Protein AF-A0ABD4SIU2-F1 (afdb_monomer_lite)

Sequence (69 aa):
YTPRVKTVSNKNVAHDAQNIDVVVIYDADAQKAKVAYIDDKTGKTLKTDSLTGVTNAKSGYTTADSIKT

Structure (mmCIF, N/CA/C/O backbone):
data_AF-A0ABD4SIU2-F1
#
_entry.id   AF-A0ABD4SIU2-F1
#
loop_
_atom_site.group_PDB
_atom_site.id
_atom_site.type_symbol
_atom_site.label_atom_id
_atom_site.label_alt_id
_atom_site.label_comp_id
_atom_site.label_asym_id
_atom_site.label_entity_id
_atom_site.label_seq_id
_atom_site.pdbx_PDB_ins_code
_atom_site.Cartn_x
_atom_site.Cartn_y
_atom_site.Cartn_z
_atom_site.occupancy
_atom_site.B_iso_or_equiv
_atom_site.auth_seq_id
_atom_site.auth_comp_id
_atom_site.auth_asym_id
_atom_site.auth_atom_id
_atom_site.pdbx_PDB_model_num
ATOM 1 N N . TYR A 1 1 ? 2.387 2.153 -7.319 1.00 96.44 1 TYR A N 1
ATOM 2 C CA . TYR A 1 1 ? 3.102 1.174 -8.149 1.00 96.44 1 TYR A CA 1
ATOM 3 C C . TYR A 1 1 ? 4.496 1.691 -8.427 1.00 96.44 1 TYR A C 1
ATOM 5 O O . TYR A 1 1 ? 4.648 2.889 -8.648 1.00 96.44 1 TYR A O 1
ATOM 13 N N . THR A 1 2 ? 5.472 0.791 -8.512 1.00 96.94 2 THR A N 1
ATOM 14 C CA . THR A 1 2 ? 6.868 1.103 -8.825 1.00 96.94 2 THR A CA 1
ATOM 15 C C . THR A 1 2 ? 7.266 0.407 -10.128 1.00 96.94 2 THR A C 1
ATOM 17 O O . THR A 1 2 ? 7.057 -0.802 -10.254 1.00 96.94 2 THR A O 1
ATOM 20 N N . PRO A 1 3 ? 7.832 1.124 -11.116 1.00 96.81 3 PRO A N 1
ATOM 21 C CA . PRO A 1 3 ? 8.328 0.490 -12.331 1.00 96.81 3 PRO A CA 1
ATOM 22 C C . PRO A 1 3 ? 9.576 -0.346 -12.033 1.00 96.81 3 PRO A C 1
ATOM 24 O O . PRO A 1 3 ? 10.474 0.099 -11.313 1.00 96.81 3 PRO A O 1
ATOM 27 N N . ARG A 1 4 ? 9.683 -1.522 -12.658 1.00 95.38 4 ARG A N 1
ATOM 28 C CA . ARG A 1 4 ? 10.899 -2.355 -12.605 1.00 95.38 4 ARG A CA 1
ATOM 29 C C . ARG A 1 4 ? 12.090 -1.690 -13.284 1.00 95.38 4 ARG A C 1
ATOM 31 O O . ARG A 1 4 ? 13.229 -1.893 -12.878 1.00 95.38 4 ARG A O 1
ATOM 38 N N . VAL A 1 5 ? 11.819 -0.884 -14.308 1.00 93.75 5 VAL A N 1
ATOM 39 C CA . VAL A 1 5 ? 12.821 -0.124 -15.058 1.00 93.75 5 VAL A CA 1
ATOM 40 C C . VAL A 1 5 ? 12.556 1.360 -14.832 1.00 93.75 5 VAL A C 1
ATOM 42 O O . VAL A 1 5 ? 11.569 1.898 -15.321 1.00 93.75 5 VAL A O 1
ATOM 45 N N . LYS A 1 6 ? 13.425 2.020 -14.060 1.00 91.31 6 LYS A N 1
ATOM 46 C CA . LYS A 1 6 ? 13.291 3.453 -13.731 1.00 91.31 6 LYS A CA 1
ATOM 47 C C . LYS A 1 6 ? 13.818 4.374 -14.829 1.00 91.31 6 LYS A C 1
ATOM 49 O O . LYS A 1 6 ? 13.370 5.509 -14.939 1.00 91.31 6 LYS A O 1
ATOM 54 N N . THR A 1 7 ? 14.748 3.869 -15.633 1.00 92.88 7 THR A N 1
ATOM 55 C CA . THR A 1 7 ? 15.385 4.612 -16.715 1.00 92.88 7 THR A CA 1
ATOM 56 C C . THR A 1 7 ? 15.516 3.705 -17.922 1.00 92.88 7 THR A C 1
ATOM 58 O O . THR A 1 7 ? 16.028 2.592 -17.807 1.00 92.88 7 THR A O 1
ATOM 61 N N . VAL A 1 8 ? 15.091 4.197 -19.082 1.00 89.88 8 VAL A N 1
ATOM 62 C CA . VAL A 1 8 ? 15.422 3.589 -20.370 1.00 89.88 8 VAL A CA 1
ATOM 63 C C . VAL A 1 8 ? 16.694 4.257 -20.873 1.00 89.88 8 VAL A C 1
ATOM 65 O O . VAL A 1 8 ? 16.725 5.469 -21.062 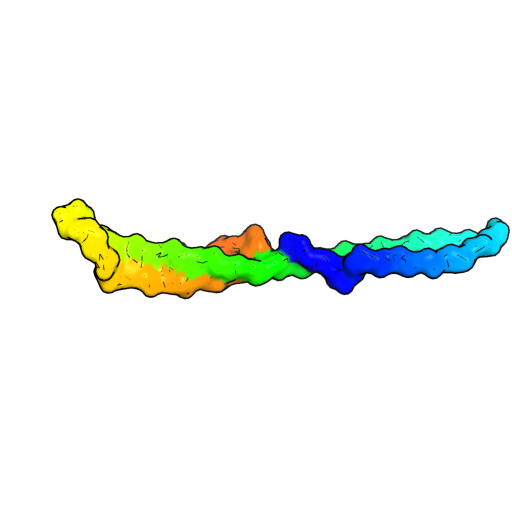1.00 89.88 8 VAL A O 1
ATOM 68 N N . SER A 1 9 ? 17.766 3.483 -21.020 1.00 90.50 9 SER A N 1
ATOM 69 C CA . SER A 1 9 ? 19.060 4.016 -21.447 1.00 90.50 9 SER A CA 1
ATOM 70 C C . SER A 1 9 ? 19.040 4.466 -22.905 1.00 90.50 9 SER A C 1
ATOM 72 O O . SER A 1 9 ? 18.400 3.836 -23.751 1.00 90.50 9 SER A O 1
ATOM 74 N N . ASN A 1 10 ? 19.816 5.510 -23.203 1.00 88.25 10 ASN A N 1
ATOM 75 C CA . ASN A 1 10 ? 20.034 5.968 -24.570 1.00 88.25 10 ASN A CA 1
ATOM 76 C C . ASN A 1 10 ? 20.620 4.841 -25.426 1.00 88.25 10 ASN A C 1
ATOM 78 O O . ASN A 1 10 ? 21.516 4.109 -25.000 1.00 88.25 10 ASN A O 1
ATOM 82 N N . LYS A 1 11 ? 20.128 4.744 -26.657 1.00 87.44 11 LYS A N 1
ATOM 83 C CA . LYS A 1 11 ? 20.635 3.834 -27.682 1.00 87.44 11 LYS A CA 1
ATOM 84 C C . LYS A 1 11 ? 21.195 4.671 -28.827 1.00 87.44 11 LYS A C 1
ATOM 86 O O . LYS A 1 11 ? 20.613 5.695 -29.171 1.00 87.44 11 LYS A O 1
ATOM 91 N N . ASN A 1 12 ? 22.321 4.251 -29.399 1.00 88.62 12 ASN A N 1
ATOM 92 C CA . ASN A 1 12 ? 22.857 4.885 -30.601 1.00 88.62 12 ASN A CA 1
ATOM 93 C C . ASN A 1 12 ? 22.019 4.457 -31.817 1.00 88.62 12 ASN A C 1
ATOM 95 O O . ASN A 1 12 ? 21.750 3.265 -31.964 1.00 88.62 12 ASN A O 1
ATOM 99 N N . VAL A 1 13 ? 21.605 5.405 -32.660 1.00 91.62 13 VAL A N 1
ATOM 100 C CA . VAL A 1 13 ? 20.686 5.162 -33.787 1.00 91.62 13 VAL A CA 1
ATOM 101 C C . VAL A 1 13 ? 21.375 5.534 -35.103 1.00 91.62 13 VAL A C 1
ATOM 103 O O . VAL A 1 13 ? 21.903 6.635 -35.234 1.00 91.62 13 VAL A O 1
ATOM 106 N N . ALA A 1 14 ? 21.373 4.609 -36.066 1.00 94.88 14 ALA A N 1
ATOM 107 C CA . ALA A 1 14 ? 21.864 4.796 -37.436 1.00 94.88 14 ALA A CA 1
ATOM 108 C C . ALA A 1 14 ? 20.697 4.970 -38.431 1.00 94.88 14 ALA A C 1
ATOM 110 O O . ALA A 1 14 ? 19.542 4.762 -38.065 1.00 94.88 14 ALA A O 1
ATOM 111 N N . HIS A 1 15 ? 20.983 5.340 -39.688 1.00 94.75 15 HIS A N 1
ATOM 112 C CA . HIS A 1 15 ? 19.951 5.653 -40.698 1.00 94.75 15 HIS A CA 1
ATOM 113 C C . HIS A 1 15 ? 19.013 4.480 -41.047 1.00 94.75 15 HIS A C 1
ATOM 115 O O . HIS A 1 15 ? 17.905 4.690 -41.527 1.00 94.75 15 HIS A O 1
ATOM 121 N N . ASP A 1 16 ? 19.471 3.259 -40.794 1.00 95.62 16 ASP A N 1
ATOM 122 C CA . ASP A 1 16 ? 18.837 1.972 -41.064 1.00 95.62 16 ASP A CA 1
ATOM 123 C C . ASP A 1 16 ? 18.473 1.231 -39.767 1.00 95.62 16 ASP A C 1
ATOM 125 O O . ASP A 1 16 ? 18.144 0.044 -39.783 1.00 95.62 16 ASP A O 1
ATOM 129 N N . ALA A 1 17 ? 18.546 1.918 -38.623 1.00 94.69 17 ALA A N 1
ATOM 130 C CA . ALA A 1 17 ? 18.193 1.323 -37.349 1.00 94.69 17 ALA A CA 1
ATOM 131 C C . ALA A 1 17 ? 16.713 0.921 -37.320 1.00 94.69 17 ALA A C 1
ATOM 133 O O . ALA A 1 1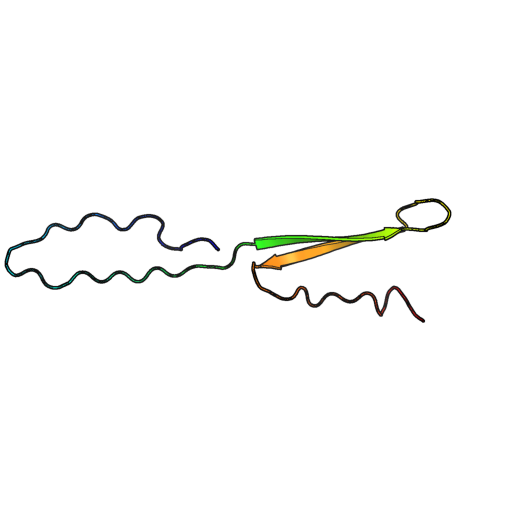7 ? 15.825 1.672 -37.723 1.00 94.69 17 ALA A O 1
ATOM 134 N N . GLN A 1 18 ? 16.459 -0.271 -36.782 1.00 93.88 18 GLN A N 1
ATOM 135 C CA . GLN A 1 18 ? 15.107 -0.733 -36.486 1.00 93.88 18 GLN A CA 1
ATOM 136 C C . GLN A 1 18 ? 14.511 0.033 -35.296 1.00 93.88 18 GLN A C 1
ATOM 138 O O . GLN A 1 18 ? 15.230 0.662 -34.513 1.00 93.88 18 GLN A O 1
ATOM 143 N N . ASN A 1 19 ? 13.191 -0.073 -35.134 1.00 94.25 19 ASN A N 1
ATOM 144 C CA . ASN A 1 19 ? 12.481 0.494 -33.992 1.00 94.25 19 ASN A CA 1
ATOM 145 C C . ASN A 1 19 ? 13.039 -0.033 -32.663 1.00 94.25 19 ASN A C 1
ATOM 147 O O . ASN A 1 19 ? 13.448 -1.189 -32.542 1.00 94.25 19 ASN A O 1
ATOM 151 N N . ILE A 1 20 ? 13.016 0.830 -31.649 1.00 92.00 20 ILE A N 1
ATOM 152 C CA . ILE A 1 20 ? 13.377 0.473 -30.280 1.00 92.00 20 ILE A CA 1
ATOM 153 C C . ILE A 1 20 ? 12.110 0.515 -29.440 1.00 92.00 20 ILE A C 1
ATOM 155 O O . ILE A 1 20 ? 11.656 1.586 -29.046 1.00 92.00 20 ILE A O 1
ATOM 159 N N . ASP A 1 21 ? 11.587 -0.663 -29.127 1.00 92.94 21 ASP A N 1
ATOM 160 C CA . ASP A 1 21 ? 10.451 -0.822 -28.229 1.00 92.94 21 ASP A CA 1
ATOM 161 C C . ASP A 1 21 ? 10.931 -1.236 -26.837 1.00 92.94 21 ASP A C 1
ATOM 163 O O . ASP A 1 21 ? 11.776 -2.123 -26.681 1.00 92.94 21 ASP A O 1
ATOM 167 N N . VAL A 1 22 ? 10.388 -0.592 -25.800 1.00 92.94 22 VAL A N 1
ATOM 168 C CA . VAL A 1 22 ? 10.709 -0.906 -24.404 1.00 92.94 22 VAL A CA 1
ATOM 169 C C . VAL A 1 22 ? 9.429 -1.096 -23.611 1.00 92.94 22 VAL A C 1
ATOM 171 O O . VAL A 1 22 ? 8.615 -0.186 -23.484 1.00 92.94 22 VAL A O 1
ATOM 174 N N . VAL A 1 23 ? 9.273 -2.287 -23.035 1.00 94.56 23 VAL A N 1
ATOM 175 C CA . VAL A 1 23 ? 8.148 -2.618 -22.159 1.00 94.56 23 VAL A CA 1
ATOM 176 C C . VAL A 1 23 ? 8.543 -2.351 -20.713 1.00 94.56 23 VAL A C 1
ATOM 178 O O . VAL A 1 23 ? 9.480 -2.958 -20.192 1.00 94.56 23 VAL A O 1
ATOM 181 N N . VAL A 1 24 ? 7.806 -1.462 -20.047 1.00 95.50 24 VAL A N 1
ATOM 182 C CA . VAL A 1 24 ? 7.990 -1.175 -18.621 1.00 95.50 24 VAL A CA 1
ATOM 183 C C . VAL A 1 24 ? 6.891 -1.863 -17.823 1.00 95.50 24 VAL A C 1
ATOM 185 O O . VAL A 1 24 ? 5.709 -1.558 -17.966 1.00 95.50 24 VAL A O 1
ATOM 188 N N . ILE A 1 25 ? 7.297 -2.793 -16.963 1.00 96.50 25 ILE A N 1
ATOM 189 C CA . ILE A 1 25 ? 6.403 -3.504 -16.046 1.00 96.50 25 ILE A CA 1
ATOM 190 C C . ILE A 1 25 ? 6.388 -2.771 -14.705 1.00 96.50 25 ILE A C 1
ATOM 192 O O . ILE A 1 25 ? 7.443 -2.388 -14.194 1.00 96.50 25 ILE A O 1
ATOM 196 N N . TYR A 1 26 ? 5.199 -2.608 -14.128 1.00 97.31 26 TYR A N 1
ATOM 197 C CA . TYR A 1 26 ? 4.990 -1.977 -12.828 1.00 97.31 26 TYR A CA 1
ATOM 198 C C . TYR A 1 26 ? 4.549 -3.008 -11.793 1.00 97.31 26 TYR A C 1
ATOM 200 O O . TYR A 1 26 ? 3.564 -3.713 -12.004 1.00 97.31 26 TYR A O 1
ATOM 208 N N . ASP A 1 27 ? 5.236 -3.041 -10.654 1.00 97.56 27 ASP A N 1
ATOM 209 C CA . ASP A 1 27 ? 4.824 -3.832 -9.498 1.00 97.56 27 ASP A CA 1
ATOM 210 C C . ASP A 1 27 ? 3.986 -2.973 -8.542 1.00 97.56 27 ASP A C 1
ATOM 212 O O . ASP A 1 27 ? 4.209 -1.767 -8.383 1.00 97.56 27 ASP A O 1
ATOM 216 N N . ALA A 1 28 ? 2.980 -3.584 -7.916 1.00 98.25 28 ALA A N 1
ATOM 217 C CA . ALA A 1 28 ? 2.184 -2.916 -6.895 1.00 98.25 28 ALA A CA 1
ATOM 218 C C . ALA A 1 28 ? 3.037 -2.673 -5.643 1.00 98.25 28 ALA A C 1
ATOM 220 O O . ALA A 1 28 ? 3.791 -3.547 -5.215 1.00 98.25 28 ALA A O 1
ATOM 221 N N . ASP A 1 29 ? 2.911 -1.492 -5.040 1.00 98.31 29 ASP A N 1
ATOM 222 C CA . ASP A 1 29 ? 3.742 -1.144 -3.888 1.00 98.31 29 ASP A CA 1
ATOM 223 C C . ASP A 1 29 ? 3.181 -1.779 -2.626 1.00 98.31 29 ASP A C 1
ATOM 225 O O . ASP A 1 29 ? 1.962 -1.823 -2.451 1.00 98.31 29 ASP A O 1
ATOM 229 N N . ALA A 1 30 ? 4.061 -2.184 -1.713 1.00 98.19 30 ALA A N 1
ATOM 230 C CA . ALA A 1 30 ? 3.657 -2.614 -0.383 1.00 98.19 30 ALA A CA 1
ATOM 231 C C . ALA A 1 30 ? 2.934 -1.476 0.360 1.00 98.19 30 ALA A C 1
ATOM 233 O O . ALA A 1 30 ? 3.414 -0.346 0.426 1.00 98.19 30 ALA A O 1
ATOM 234 N N . GLN A 1 31 ? 1.787 -1.798 0.947 1.00 98.56 31 GLN A N 1
ATOM 235 C CA . GLN A 1 31 ? 0.931 -0.899 1.714 1.00 98.56 31 GLN A CA 1
ATOM 236 C C . GLN A 1 31 ? 0.701 -1.458 3.118 1.00 98.56 31 GLN A C 1
ATOM 238 O O . GLN A 1 31 ? 0.770 -2.668 3.353 1.00 98.56 31 GLN A O 1
ATOM 243 N N . LYS A 1 32 ? 0.410 -0.560 4.060 1.00 98.19 32 LYS A N 1
ATOM 244 C CA . LYS A 1 32 ? 0.097 -0.892 5.454 1.00 98.19 32 LYS A CA 1
ATOM 245 C C . LYS A 1 32 ? -1.197 -0.198 5.865 1.00 98.19 32 LYS A C 1
ATOM 247 O O . LYS A 1 32 ? -1.420 0.948 5.490 1.00 98.19 32 LYS A O 1
ATOM 252 N N . ALA A 1 33 ? -2.007 -0.870 6.673 1.00 98.00 33 ALA A N 1
ATOM 253 C CA . ALA A 1 33 ? -3.210 -0.310 7.284 1.00 98.00 33 ALA A CA 1
ATOM 254 C C . ALA A 1 33 ? -3.344 -0.781 8.739 1.00 98.00 33 ALA A C 1
ATOM 256 O O . ALA A 1 33 ? -2.655 -1.707 9.172 1.00 98.00 33 ALA A O 1
ATOM 257 N N . LYS A 1 34 ? -4.219 -0.128 9.507 1.00 98.00 34 LYS A N 1
ATOM 258 C CA . LYS A 1 34 ? -4.522 -0.498 10.894 1.00 98.00 34 LYS A CA 1
ATOM 259 C C . LYS A 1 34 ? -6.025 -0.484 11.125 1.00 98.00 34 LYS A C 1
ATOM 261 O O . LYS A 1 34 ? -6.706 0.410 10.631 1.00 98.00 34 LYS A O 1
ATOM 266 N N . VAL A 1 35 ? -6.505 -1.437 11.916 1.00 97.94 35 VAL A N 1
ATOM 267 C CA . VAL A 1 35 ? -7.879 -1.468 12.429 1.00 97.94 35 VAL A CA 1
ATOM 268 C C . VAL A 1 35 ? -7.810 -1.398 13.945 1.00 97.94 35 VAL A C 1
ATOM 270 O O . VAL A 1 35 ? -7.261 -2.295 14.578 1.00 97.94 35 VAL A O 1
ATOM 273 N N . ALA A 1 36 ? -8.333 -0.319 14.523 1.00 97.62 36 ALA A N 1
ATOM 274 C CA . ALA A 1 36 ? -8.372 -0.115 15.965 1.00 97.62 36 ALA A CA 1
ATOM 275 C C . ALA A 1 36 ? -9.800 -0.315 16.483 1.00 97.62 36 ALA A C 1
ATOM 277 O O . ALA A 1 36 ? -10.740 0.287 15.971 1.00 97.62 36 ALA A O 1
ATOM 278 N N . TYR A 1 37 ? -9.941 -1.149 17.508 1.00 97.25 37 TYR A N 1
ATOM 279 C CA . TYR A 1 37 ? -11.197 -1.391 18.210 1.00 97.25 37 TYR A CA 1
ATOM 280 C C . TYR A 1 37 ? -11.223 -0.511 19.450 1.00 97.25 37 TYR A C 1
ATOM 282 O O . TYR A 1 37 ? -10.362 -0.657 20.323 1.00 97.25 37 TYR A O 1
ATOM 290 N N . ILE A 1 38 ? -12.178 0.411 19.506 1.00 97.62 38 ILE A N 1
ATOM 291 C CA . ILE A 1 38 ? -12.267 1.439 20.541 1.00 97.62 38 ILE A CA 1
ATOM 292 C C . ILE A 1 38 ? -13.545 1.224 21.349 1.00 97.62 38 ILE A C 1
ATOM 294 O O . ILE A 1 38 ? -14.612 1.027 20.773 1.00 97.62 38 ILE A O 1
ATOM 298 N N . ASP A 1 39 ? -13.426 1.262 22.673 1.00 97.25 39 ASP A N 1
ATOM 299 C CA . ASP A 1 39 ? -14.564 1.369 23.585 1.00 97.25 39 ASP A CA 1
ATOM 300 C C . ASP A 1 39 ? -15.135 2.793 23.507 1.00 97.25 39 ASP A C 1
ATOM 302 O O . ASP A 1 39 ? -14.418 3.765 23.751 1.00 97.25 39 ASP A O 1
ATOM 306 N N . ASP A 1 40 ? -16.409 2.930 23.147 1.00 97.31 40 ASP A N 1
ATOM 307 C CA . ASP A 1 40 ? -17.050 4.223 22.888 1.00 97.31 40 ASP A CA 1
ATOM 308 C C . ASP A 1 40 ? -17.358 5.031 24.160 1.00 97.31 40 ASP A C 1
ATOM 310 O O . ASP A 1 40 ? -17.454 6.256 24.100 1.00 97.31 40 ASP A O 1
ATOM 314 N N . LYS A 1 41 ? -17.459 4.376 25.322 1.00 98.25 41 LYS A N 1
ATOM 315 C CA . LYS A 1 41 ? -17.731 5.025 26.614 1.00 98.25 41 LYS A CA 1
ATOM 316 C C . LYS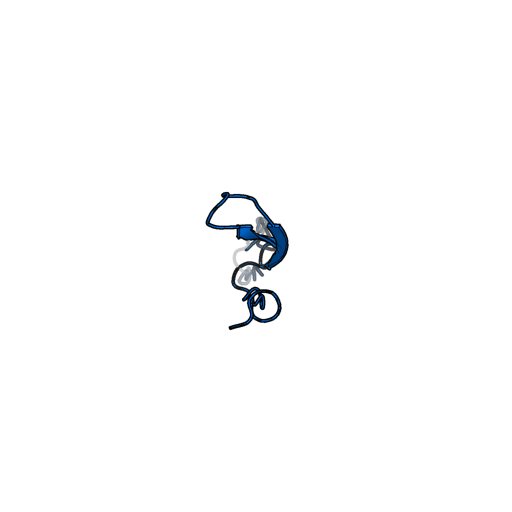 A 1 41 ? -16.479 5.636 27.221 1.00 98.25 41 LYS A C 1
ATOM 318 O O . LYS A 1 41 ? -16.536 6.698 27.834 1.00 98.25 41 LYS A O 1
ATOM 323 N N . THR A 1 42 ? -15.357 4.933 27.103 1.00 98.19 42 THR A N 1
ATOM 324 C CA . THR A 1 42 ? -14.090 5.291 27.758 1.00 98.19 42 THR A CA 1
ATOM 325 C C . THR A 1 42 ? -13.052 5.851 26.791 1.00 98.19 42 THR A C 1
ATOM 327 O O . THR A 1 42 ? -12.059 6.426 27.231 1.00 98.19 42 THR A O 1
ATOM 330 N N . GLY A 1 43 ? -13.237 5.661 25.481 1.00 97.69 43 GLY A N 1
ATOM 331 C CA . GLY A 1 43 ? -12.258 6.005 24.447 1.00 97.69 43 GLY A CA 1
ATOM 332 C C . GLY A 1 43 ? -11.035 5.080 24.420 1.00 97.69 43 GLY A C 1
ATOM 333 O O . GLY A 1 43 ? -10.077 5.331 23.686 1.00 97.69 43 GLY A O 1
ATOM 334 N N . LYS A 1 44 ? -11.023 4.008 25.221 1.00 98.19 44 LYS A N 1
ATOM 335 C CA . LYS A 1 44 ? -9.875 3.108 25.324 1.00 98.19 44 LYS A CA 1
ATOM 336 C C . LYS A 1 44 ? -9.749 2.244 24.071 1.00 98.19 44 LYS A C 1
ATOM 338 O O . LYS A 1 44 ? -10.705 1.605 23.638 1.00 98.19 44 LYS A O 1
ATOM 343 N N . THR A 1 45 ? -8.534 2.139 23.533 1.00 98.06 45 THR A N 1
ATOM 344 C CA . THR A 1 45 ? -8.221 1.124 22.517 1.00 98.06 45 THR A CA 1
ATOM 345 C C . THR A 1 45 ? -8.162 -0.257 23.163 1.00 98.06 45 THR A C 1
ATOM 347 O O . THR A 1 45 ? -7.334 -0.509 24.038 1.00 98.06 45 THR A O 1
ATOM 350 N N . LEU A 1 46 ? -9.039 -1.154 22.724 1.00 97.12 46 LEU A N 1
ATOM 351 C CA . LEU A 1 46 ? -9.134 -2.533 23.200 1.00 97.12 46 LEU A CA 1
ATOM 352 C C . LEU A 1 46 ? -8.202 -3.466 22.423 1.00 97.12 46 LEU A C 1
ATOM 354 O O . LEU A 1 46 ? -7.611 -4.379 22.994 1.00 97.12 46 LEU A O 1
ATOM 358 N N . LYS A 1 47 ? -8.066 -3.228 21.115 1.00 96.81 47 LYS A N 1
ATOM 359 C CA . LYS A 1 47 ? -7.257 -4.034 20.194 1.00 96.81 47 LYS A CA 1
ATOM 360 C C . LYS A 1 47 ? -6.819 -3.179 19.011 1.00 96.81 47 LYS A C 1
ATOM 362 O O . LYS A 1 47 ? -7.533 -2.268 18.599 1.00 96.81 47 LYS A O 1
ATOM 367 N N . THR A 1 48 ? -5.659 -3.480 18.441 1.00 97.94 48 THR A N 1
ATOM 368 C CA . THR A 1 48 ? -5.254 -2.953 17.135 1.00 97.94 48 THR A CA 1
ATOM 369 C C . THR A 1 48 ? -4.714 -4.088 16.285 1.00 97.94 48 THR A C 1
ATOM 371 O O . THR A 1 48 ? -3.737 -4.726 16.667 1.00 97.94 48 THR A O 1
ATOM 374 N N . ASP A 1 49 ? -5.311 -4.289 15.117 1.00 97.56 49 ASP A N 1
ATOM 375 C CA . ASP A 1 49 ? -4.813 -5.217 14.112 1.00 97.56 49 ASP A CA 1
ATOM 376 C C . ASP A 1 49 ? -4.025 -4.443 13.056 1.00 97.56 49 ASP A C 1
ATOM 378 O O . ASP A 1 49 ? -4.476 -3.416 12.541 1.00 97.56 49 ASP A O 1
ATOM 382 N N . SER A 1 50 ? -2.824 -4.927 12.745 1.00 98.06 50 SER A N 1
ATOM 383 C CA . SER A 1 50 ? -2.001 -4.385 11.663 1.00 98.06 50 SER A CA 1
ATOM 384 C C . SER A 1 50 ? -2.209 -5.214 10.408 1.00 98.06 50 SER A C 1
ATOM 386 O O . SER A 1 50 ? -2.106 -6.437 10.448 1.00 98.06 50 SER A O 1
ATOM 388 N N . LEU A 1 51 ? -2.471 -4.541 9.293 1.00 98.25 51 LEU A N 1
ATOM 389 C CA . LEU A 1 51 ? -2.698 -5.160 7.996 1.00 98.25 51 LEU A CA 1
ATOM 390 C C . LEU A 1 51 ? -1.587 -4.759 7.036 1.00 98.25 51 LEU A C 1
ATOM 392 O O . LEU A 1 51 ? -1.113 -3.619 7.040 1.00 98.25 51 LEU A O 1
ATOM 396 N N . THR A 1 52 ? -1.208 -5.694 6.179 1.00 98.25 52 THR A N 1
ATOM 397 C CA . THR A 1 52 ? -0.304 -5.462 5.057 1.00 98.25 52 THR A CA 1
ATOM 398 C C . THR A 1 52 ? -0.999 -5.867 3.765 1.00 98.25 52 THR A C 1
ATOM 400 O O . THR A 1 52 ? -1.897 -6.706 3.755 1.00 98.25 52 THR A O 1
ATOM 403 N N . GLY A 1 53 ? -0.614 -5.235 2.666 1.00 98.12 53 GLY A N 1
ATOM 404 C CA . GLY A 1 53 ? -1.155 -5.533 1.347 1.00 98.12 53 GLY A CA 1
ATOM 405 C C . GLY A 1 53 ? -0.348 -4.835 0.269 1.00 98.12 53 GLY A C 1
ATOM 406 O O . GLY A 1 53 ? 0.738 -4.324 0.535 1.00 98.12 53 GLY A O 1
ATOM 407 N N . VAL A 1 54 ? -0.888 -4.790 -0.941 1.00 98.38 54 VAL A N 1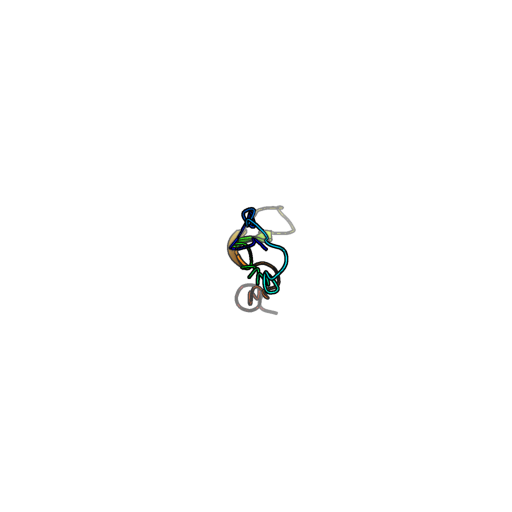
ATOM 408 C CA . VAL A 1 54 ? -0.306 -4.024 -2.045 1.00 98.38 54 VAL A CA 1
ATOM 409 C C . VAL A 1 54 ? -1.327 -3.045 -2.612 1.00 98.38 54 VAL A C 1
ATOM 411 O O . VAL A 1 54 ? -2.530 -3.201 -2.394 1.00 98.38 54 VAL A O 1
ATOM 414 N N . THR A 1 55 ? -0.862 -2.014 -3.320 1.00 97.62 55 THR A N 1
ATOM 415 C CA . THR A 1 55 ? -1.743 -1.045 -3.991 1.00 97.62 55 THR A CA 1
ATOM 416 C C . THR A 1 55 ? -2.803 -1.764 -4.837 1.00 97.62 55 THR A C 1
ATOM 418 O O . THR A 1 55 ? -2.489 -2.724 -5.536 1.00 97.62 55 THR A O 1
ATOM 421 N N . ASN A 1 56 ? -4.051 -1.286 -4.774 1.00 96.50 56 ASN A N 1
ATOM 422 C CA . ASN A 1 56 ? -5.229 -1.826 -5.470 1.00 96.50 56 ASN A CA 1
ATOM 423 C C . ASN A 1 56 ? -5.669 -3.253 -5.080 1.00 96.50 56 ASN A C 1
ATOM 425 O O . ASN A 1 56 ? -6.624 -3.764 -5.663 1.00 96.50 56 ASN A O 1
ATOM 429 N N . ALA A 1 57 ? -5.049 -3.891 -4.082 1.00 98.06 57 ALA A N 1
ATOM 430 C CA . ALA A 1 57 ? -5.552 -5.148 -3.533 1.00 98.06 57 ALA A CA 1
ATOM 431 C C . ALA A 1 57 ? -6.630 -4.902 -2.463 1.00 98.06 57 ALA A C 1
ATOM 433 O O . ALA A 1 57 ? -6.502 -4.016 -1.615 1.00 98.06 57 ALA A O 1
ATOM 434 N N . LYS A 1 58 ? -7.681 -5.733 -2.456 1.00 97.50 58 LYS A N 1
ATOM 435 C CA . LYS A 1 58 ? -8.633 -5.796 -1.337 1.00 97.50 58 LYS A CA 1
ATOM 436 C C . LYS A 1 58 ? -7.916 -6.383 -0.118 1.00 97.50 58 LYS A C 1
ATOM 438 O O . LYS A 1 58 ? -7.265 -7.414 -0.240 1.00 97.50 58 LYS A O 1
ATOM 443 N N . SER A 1 59 ? -8.076 -5.778 1.060 1.00 97.12 59 SER A N 1
ATOM 444 C CA . SER A 1 59 ? -7.419 -6.254 2.291 1.00 97.12 59 SER A CA 1
ATOM 445 C C . SER A 1 59 ? -7.878 -7.646 2.738 1.00 97.12 59 SER A C 1
ATOM 447 O O . SER A 1 59 ? -7.174 -8.305 3.494 1.00 97.12 59 SER A O 1
ATOM 449 N N . GLY A 1 60 ? -9.082 -8.069 2.337 1.00 96.38 60 GLY A N 1
ATOM 450 C CA . GLY A 1 60 ? -9.712 -9.313 2.795 1.00 96.38 60 GLY A CA 1
ATOM 451 C C . GLY A 1 60 ? -10.113 -9.309 4.276 1.00 96.38 60 GLY A C 1
ATOM 452 O O . GLY A 1 60 ? -10.701 -10.276 4.745 1.00 96.38 60 GLY A O 1
ATOM 453 N N . TYR A 1 61 ? -9.827 -8.227 5.003 1.00 96.56 61 TYR A N 1
ATOM 454 C CA . TYR A 1 61 ? -10.099 -8.117 6.428 1.00 96.56 61 TYR A CA 1
ATOM 455 C C . TYR A 1 61 ? -11.594 -7.924 6.701 1.00 96.56 61 TYR A C 1
ATOM 457 O O . TYR A 1 61 ? -12.274 -7.170 6.003 1.00 96.56 61 TYR A O 1
ATOM 465 N N . THR A 1 62 ? -12.087 -8.577 7.750 1.00 96.44 62 THR A N 1
ATOM 466 C CA . THR A 1 62 ? -13.457 -8.463 8.254 1.00 96.44 62 THR A CA 1
ATOM 467 C C . THR A 1 62 ? -13.437 -8.346 9.772 1.00 96.44 62 THR A C 1
ATOM 469 O O . THR A 1 62 ? -12.541 -8.865 10.434 1.00 96.44 62 THR A O 1
ATOM 472 N N . THR A 1 63 ? -14.439 -7.671 10.326 1.00 96.19 63 THR A N 1
ATOM 473 C CA . THR A 1 63 ? -14.642 -7.554 11.773 1.00 96.19 63 THR A CA 1
ATOM 474 C C . THR A 1 63 ? -15.566 -8.636 12.333 1.00 96.19 63 THR A C 1
ATOM 476 O O . THR A 1 63 ? -15.735 -8.681 13.545 1.00 96.19 63 THR A O 1
ATOM 479 N N . ALA A 1 64 ? -16.143 -9.510 11.498 1.00 94.31 64 ALA A N 1
ATOM 480 C CA . ALA A 1 64 ? -17.211 -10.442 11.889 1.00 94.31 64 ALA A CA 1
ATOM 481 C C . ALA A 1 64 ? -16.868 -11.338 13.098 1.00 94.31 64 ALA A C 1
ATOM 483 O O . ALA A 1 64 ? -17.715 -11.569 13.957 1.00 94.31 64 ALA A O 1
ATOM 484 N N . ASP A 1 65 ? -15.619 -11.797 13.214 1.00 89.50 65 ASP A N 1
ATOM 485 C CA . ASP A 1 65 ? -15.195 -12.624 14.354 1.00 89.50 65 ASP A CA 1
ATOM 486 C C . ASP A 1 65 ? -15.024 -11.816 15.648 1.00 89.50 65 ASP A C 1
ATOM 488 O O . ASP A 1 65 ? -15.173 -12.350 16.749 1.00 89.50 65 ASP A O 1
ATOM 492 N N . SER A 1 66 ? -14.685 -10.529 15.515 1.00 91.56 66 SER A N 1
ATOM 493 C CA . SER A 1 66 ? -14.388 -9.627 16.635 1.00 91.56 66 SER A CA 1
ATOM 494 C C . SER A 1 66 ? -15.606 -8.811 17.083 1.00 91.56 66 SER A C 1
ATOM 496 O O . SER A 1 66 ? -15.657 -8.384 18.231 1.00 91.56 66 SER A O 1
ATOM 498 N N . ILE A 1 67 ? -16.584 -8.600 16.199 1.00 90.69 67 ILE A N 1
ATOM 499 C CA . ILE A 1 67 ? -17.833 -7.879 16.454 1.00 90.69 67 ILE A CA 1
ATOM 500 C C . ILE A 1 67 ? -18.976 -8.797 16.032 1.00 90.69 67 ILE A C 1
ATOM 502 O O . ILE A 1 67 ? -19.311 -8.893 14.851 1.00 90.69 67 ILE A O 1
ATOM 506 N N . LYS A 1 68 ? -19.556 -9.484 17.015 1.00 81.06 68 LYS A N 1
ATOM 507 C CA . LYS A 1 68 ? -20.731 -10.337 16.827 1.00 81.06 68 LYS A CA 1
ATOM 508 C C . LYS A 1 68 ? -21.989 -9.511 17.095 1.00 81.06 68 LYS A C 1
ATOM 510 O O . LYS A 1 68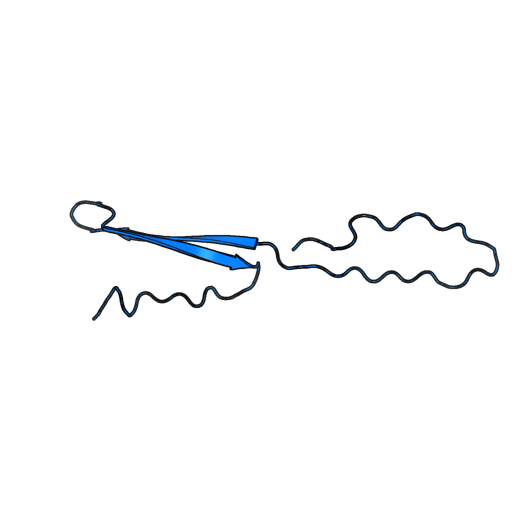 ? -22.010 -8.755 18.064 1.00 81.06 68 LYS A O 1
ATOM 515 N N . THR A 1 69 ? -22.984 -9.638 16.223 1.00 69.69 69 THR A N 1
ATOM 516 C CA . THR A 1 69 ? -24.339 -9.088 16.411 1.00 69.69 69 THR A CA 1
ATOM 517 C C . THR A 1 69 ? -25.106 -9.815 17.497 1.00 69.69 69 THR A C 1
ATOM 519 O O . THR A 1 69 ? -24.945 -11.056 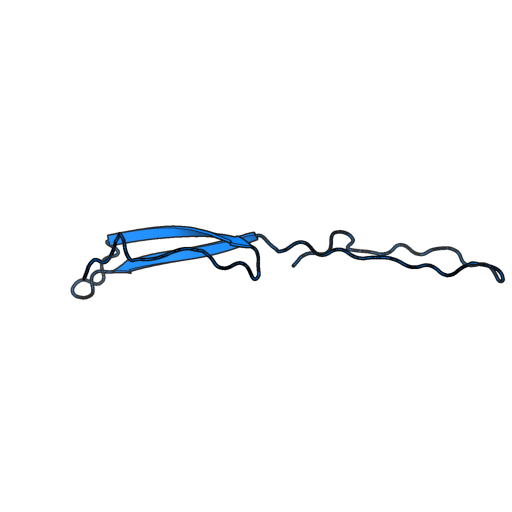17.565 1.00 69.69 69 THR A O 1
#

Secondary structure (DSSP, 8-state):
-EES-S-PPP----TTPPP---PPPEEPPEEEEEEEEE-TTT--EEEEEEEEEETT------STTTS--

Organism: Lactobacillus delbrueckii subsp. lactis (NCBI:txid29397)

pLDDT: mean 95.07, std 4.55, range [69.69, 98.56]

Radius of gyration: 23.64 Å; chains: 1; bounding box: 47×19×69 Å

InterPro domains:
  IPR041558 Mucin binding domain [PF17965] (31-68)

Foldseek 3Di:
DAKPDPDDDDDDDDPPDDDDDDDIDDDFDKDKDKDWDADPVPRDTPDIDIFIDTPPDDRPDDCPVVDPD